Protein AF-A0A1D1VS81-F1 (afdb_monomer)

Radius of gyration: 16.22 Å; Cα contacts (8 Å, |Δi|>4): 57; chains: 1; bounding box: 32×21×50 Å

pLDDT: mean 75.63, std 8.72, range [52.41, 85.75]

Sequence (65 aa):
MEDRCILLADSWKTFADQDAVIELKPEELQYEMITISPKVTGSIQPLDVLCFRMYKGCFNTTKPA

Secondary structure (DSSP, 8-state):
---EEEEEE-S-GGGS-HHHHHHT--TTSEEEEEEPPTTTHHHH-HIIIIIIHHHHHHHTT----

Mean predicted aligned error: 9.38 Å

Nearest PDB structures (foldseek):
  5yer-assembly1_A  TM=5.890E-01  e=3.280E-01  Salmonella enterica subsp. enterica serovar Typhimurium
  5ydo-assembly1_A  TM=5.939E-01  e=4.311E-01  Salmonella enterica
  6uoa-assembly1_B  TM=4.906E-01  e=4.399E+00  Homo sapiens
  8stc-assembly3_F  TM=4.066E-01  e=6.191E+00  Lactiplantibacillus plantarum WCFS1

Organism: Ramazzottius varieornatus (NCBI:txid947166)

Solvent-accessible surface area (backbone atoms only — not comparable to full-atom values): 4139 Å² total; per-residue (Å²): 130,87,63,70,45,77,44,80,39,60,60,47,76,84,60,66,49,55,65,70,57,56,71,73,52,65,88,91,51,49,75,46,80,45,72,39,58,75,92,46,33,71,76,66,38,62,57,48,55,48,54,50,46,52,51,52,56,68,59,67,72,68,66,86,129

Structure (mmCIF, N/CA/C/O backbone):
data_AF-A0A1D1VS81-F1
#
_entry.id   AF-A0A1D1VS81-F1
#
loop_
_atom_site.group_PDB
_atom_site.id
_atom_site.type_symbol
_atom_site.label_atom_id
_atom_site.label_alt_id
_atom_site.label_comp_id
_atom_site.label_asym_id
_atom_site.label_entity_id
_atom_site.label_seq_id
_atom_site.pdbx_PDB_ins_code
_atom_site.Cartn_x
_atom_site.Cartn_y
_atom_site.Cartn_z
_atom_site.occupancy
_atom_site.B_iso_or_equiv
_atom_site.auth_seq_id
_atom_site.auth_comp_id
_atom_site.auth_asym_id
_atom_site.auth_atom_id
_atom_site.pdbx_PDB_model_num
ATOM 1 N N . MET A 1 1 ? -22.135 -10.582 10.834 1.00 58.97 1 MET A N 1
ATOM 2 C CA . MET A 1 1 ? -20.764 -10.859 10.367 1.00 58.97 1 MET A CA 1
ATOM 3 C C . MET A 1 1 ? -19.978 -9.598 10.651 1.00 58.97 1 MET A C 1
ATOM 5 O O . MET A 1 1 ? -20.534 -8.533 10.439 1.00 58.97 1 MET A O 1
ATOM 9 N N . GLU A 1 2 ? -18.792 -9.693 11.242 1.00 67.06 2 GLU A N 1
ATOM 10 C CA . GLU A 1 2 ? -17.952 -8.505 11.431 1.00 67.06 2 GLU A CA 1
ATOM 11 C C . GLU A 1 2 ? -17.349 -8.147 10.077 1.00 67.06 2 GLU A C 1
ATOM 13 O O . GLU A 1 2 ? -16.584 -8.940 9.524 1.00 67.06 2 GLU A O 1
ATOM 18 N N . ASP A 1 3 ? -17.719 -6.987 9.537 1.00 74.81 3 ASP A N 1
ATOM 19 C CA . ASP A 1 3 ? -17.112 -6.483 8.314 1.00 74.81 3 ASP A CA 1
ATOM 20 C C . ASP A 1 3 ? -15.678 -6.051 8.640 1.00 74.81 3 ASP A C 1
ATOM 22 O O . ASP A 1 3 ? -15.419 -5.070 9.346 1.00 74.81 3 ASP A O 1
ATOM 26 N N . ARG A 1 4 ? -14.733 -6.874 8.179 1.00 79.38 4 ARG A N 1
ATOM 27 C CA . ARG A 1 4 ? -13.295 -6.656 8.317 1.00 79.38 4 ARG A CA 1
ATOM 28 C C . ARG A 1 4 ? -12.732 -6.258 6.964 1.00 79.38 4 ARG A C 1
ATOM 30 O O . ARG A 1 4 ? -12.932 -6.952 5.970 1.00 79.38 4 ARG A O 1
ATOM 37 N N . CYS A 1 5 ? -12.015 -5.148 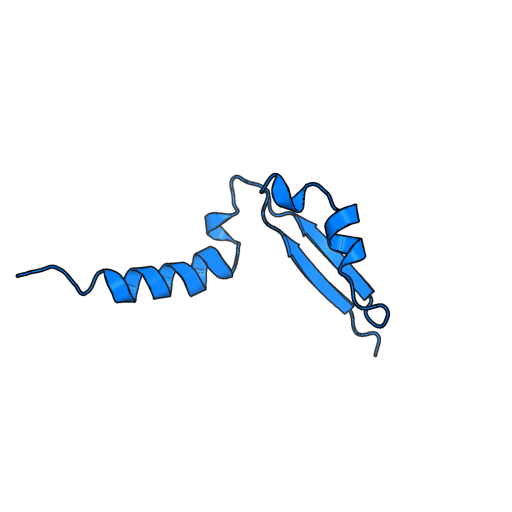6.941 1.00 83.00 5 CYS A N 1
ATOM 38 C CA . CYS A 1 5 ? -11.388 -4.593 5.756 1.00 83.00 5 CYS A CA 1
ATOM 39 C C . CYS A 1 5 ? -9.863 -4.665 5.893 1.00 83.00 5 CYS A C 1
ATOM 41 O O . CYS A 1 5 ? -9.310 -4.402 6.958 1.00 83.00 5 CYS A O 1
ATOM 43 N N . ILE A 1 6 ? -9.172 -5.023 4.813 1.00 85.38 6 ILE A N 1
ATOM 44 C CA . ILE A 1 6 ? -7.709 -5.023 4.773 1.00 85.38 6 ILE A CA 1
ATOM 45 C C . ILE A 1 6 ? -7.263 -3.899 3.846 1.00 85.38 6 ILE A C 1
ATOM 47 O O . ILE A 1 6 ? -7.597 -3.889 2.661 1.00 85.38 6 ILE A O 1
ATOM 51 N N . LEU A 1 7 ? -6.484 -2.968 4.386 1.00 83.56 7 LEU A N 1
ATOM 52 C CA . LEU A 1 7 ? -5.858 -1.888 3.637 1.00 83.56 7 LEU A CA 1
ATOM 53 C C . LEU A 1 7 ? -4.447 -2.317 3.234 1.00 83.56 7 LEU A C 1
ATOM 55 O O . LEU A 1 7 ? -3.540 -2.383 4.058 1.00 83.56 7 LEU A O 1
ATOM 59 N N . LEU A 1 8 ? -4.260 -2.614 1.950 1.00 83.62 8 LEU A N 1
ATOM 60 C CA . LEU A 1 8 ? -2.949 -2.906 1.369 1.00 83.62 8 LEU A CA 1
ATOM 61 C C . LEU A 1 8 ? -2.271 -1.603 0.942 1.00 83.62 8 LEU A C 1
ATOM 63 O O . LEU A 1 8 ? -2.524 -1.087 -0.146 1.00 83.62 8 LEU A O 1
ATOM 67 N N . ALA A 1 9 ? -1.404 -1.081 1.802 1.00 82.75 9 ALA A N 1
ATOM 68 C CA . ALA A 1 9 ? -0.650 0.137 1.542 1.00 82.75 9 ALA A CA 1
ATOM 69 C C . ALA A 1 9 ? 0.677 -0.173 0.838 1.00 82.75 9 ALA A C 1
ATOM 71 O O . ALA A 1 9 ? 1.338 -1.179 1.117 1.00 82.75 9 ALA A O 1
ATOM 72 N N . ASP A 1 10 ? 1.093 0.711 -0.063 1.00 82.19 10 ASP A N 1
ATOM 73 C CA . ASP A 1 10 ? 2.458 0.690 -0.576 1.00 82.19 10 ASP A CA 1
ATOM 74 C C . ASP A 1 10 ? 3.440 1.192 0.500 1.00 82.19 10 ASP A C 1
ATOM 76 O O . ASP A 1 10 ? 3.102 1.973 1.384 1.00 82.19 10 ASP A O 1
ATOM 80 N N . SER A 1 11 ? 4.693 0.788 0.374 1.00 79.44 11 SER A N 1
ATOM 81 C CA . SER A 1 11 ? 5.886 1.268 1.074 1.00 79.44 11 SER A CA 1
ATOM 82 C C . SER A 1 11 ? 6.224 2.759 0.905 1.00 79.44 11 SER A C 1
ATOM 84 O O . SER A 1 11 ? 7.328 3.188 1.261 1.00 79.44 11 SER A O 1
ATOM 86 N N . TRP A 1 12 ? 5.336 3.568 0.323 1.00 78.44 12 TRP A N 1
ATOM 87 C CA . TRP A 1 12 ? 5.603 4.991 0.135 1.00 78.44 12 TRP A CA 1
ATOM 88 C C . TRP A 1 12 ? 5.657 5.701 1.483 1.00 78.44 12 TRP A C 1
ATOM 90 O O . TRP A 1 12 ? 4.866 5.430 2.383 1.00 78.44 12 TRP A O 1
ATOM 100 N N . LYS A 1 13 ? 6.556 6.685 1.596 1.00 74.19 13 LYS A N 1
ATOM 101 C CA . LYS A 1 13 ? 6.722 7.481 2.823 1.00 74.19 13 LYS A CA 1
ATOM 102 C C . LYS A 1 13 ? 5.429 8.168 3.271 1.00 74.19 13 LYS A C 1
ATOM 104 O O . LYS A 1 13 ? 5.246 8.374 4.460 1.00 74.19 13 LYS A O 1
ATOM 109 N N . THR A 1 14 ? 4.535 8.481 2.336 1.00 69.88 14 THR A N 1
ATOM 110 C CA . THR A 1 14 ? 3.228 9.092 2.611 1.00 69.88 14 THR A CA 1
ATOM 111 C C . THR A 1 14 ? 2.282 8.166 3.382 1.00 69.88 14 THR A C 1
ATOM 113 O O . THR A 1 14 ? 1.440 8.660 4.115 1.00 69.88 14 THR A O 1
ATOM 116 N N . PHE A 1 15 ? 2.438 6.843 3.259 1.00 69.62 15 PHE A N 1
ATOM 117 C CA . PHE A 1 15 ? 1.662 5.842 4.008 1.00 69.62 15 PHE A CA 1
ATOM 118 C C . PHE A 1 15 ? 2.435 5.262 5.203 1.00 69.62 15 PHE A C 1
ATOM 120 O O . PHE A 1 15 ? 1.971 4.321 5.843 1.00 69.62 15 PHE A O 1
ATOM 127 N N . ALA A 1 16 ? 3.625 5.797 5.499 1.00 69.31 16 ALA A N 1
ATOM 128 C CA . ALA A 1 16 ? 4.394 5.402 6.677 1.00 69.31 16 ALA A CA 1
ATOM 129 C C . ALA A 1 16 ? 3.774 5.942 7.975 1.00 69.31 16 ALA A C 1
ATOM 131 O O . ALA A 1 16 ? 3.983 5.360 9.037 1.00 69.31 16 ALA A O 1
ATOM 132 N N . ASP A 1 17 ? 3.016 7.036 7.878 1.00 76.44 17 ASP A N 1
ATOM 133 C CA . ASP A 1 17 ? 2.228 7.576 8.978 1.00 76.44 17 ASP A CA 1
ATOM 134 C C . ASP A 1 17 ? 0.904 6.811 9.077 1.00 76.44 17 ASP A C 1
ATOM 136 O O . ASP A 1 17 ? -0.083 7.127 8.408 1.00 76.44 17 ASP A O 1
ATOM 140 N N . GLN A 1 18 ? 0.924 5.733 9.861 1.00 73.19 18 GLN A N 1
ATOM 141 C CA . GLN A 1 18 ? -0.250 4.888 10.047 1.00 73.19 18 GLN A CA 1
ATOM 142 C C . GLN A 1 18 ? -1.373 5.633 10.772 1.00 73.19 18 GLN A C 1
ATOM 144 O O . GLN A 1 18 ? -2.539 5.381 10.480 1.00 73.19 18 GLN A O 1
ATOM 149 N N . ASP A 1 19 ? -1.034 6.572 11.654 1.00 74.56 19 ASP A N 1
ATOM 150 C CA . ASP A 1 19 ? -2.004 7.312 12.458 1.00 74.56 19 ASP A CA 1
ATOM 151 C C . ASP A 1 19 ? -2.832 8.252 11.574 1.00 74.56 19 ASP A C 1
ATOM 153 O O . ASP A 1 19 ? -4.060 8.244 11.650 1.00 74.56 19 ASP A O 1
ATOM 157 N N . ALA A 1 20 ? -2.195 8.947 10.626 1.00 77.12 20 ALA A N 1
ATOM 158 C CA . ALA A 1 20 ? -2.901 9.774 9.642 1.00 77.12 20 ALA A CA 1
ATOM 159 C C . ALA A 1 20 ? -3.847 8.964 8.731 1.00 77.12 20 ALA A C 1
ATOM 161 O O . ALA A 1 20 ? -4.893 9.457 8.305 1.00 77.12 20 ALA A O 1
ATOM 162 N N . VAL A 1 21 ? -3.505 7.708 8.422 1.00 73.38 21 VAL A N 1
ATOM 163 C CA . VAL A 1 21 ? 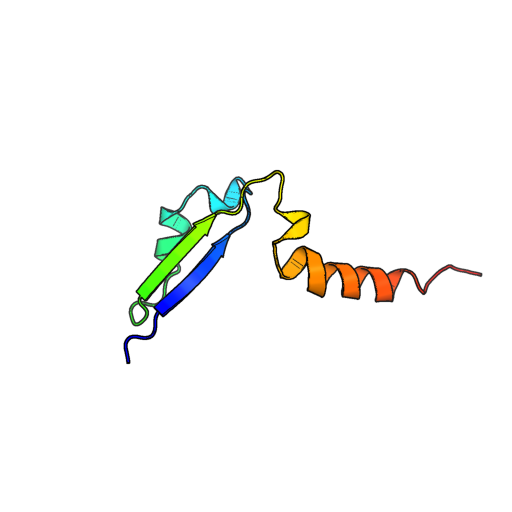-4.375 6.810 7.641 1.00 73.38 21 VAL A CA 1
ATOM 164 C C . VAL A 1 21 ? -5.535 6.289 8.495 1.00 73.38 21 VAL A C 1
ATOM 166 O O . VAL A 1 21 ? -6.649 6.132 7.993 1.00 73.38 21 VAL A O 1
ATOM 169 N N . ILE A 1 22 ? -5.296 6.052 9.787 1.00 73.00 22 ILE A N 1
ATOM 170 C CA . ILE A 1 22 ? -6.308 5.610 10.752 1.00 73.00 22 ILE A CA 1
ATOM 171 C C . ILE A 1 22 ? -7.309 6.732 11.068 1.00 73.00 22 ILE A C 1
ATOM 173 O O . ILE A 1 22 ? -8.483 6.438 11.270 1.00 73.00 22 ILE A O 1
ATOM 177 N N . GLU A 1 23 ? -6.910 8.005 11.055 1.00 74.62 23 GLU A N 1
ATOM 178 C CA . GLU A 1 23 ? -7.840 9.133 11.245 1.00 74.62 23 GLU A CA 1
ATOM 179 C C . GLU A 1 23 ? -8.880 9.262 10.120 1.00 74.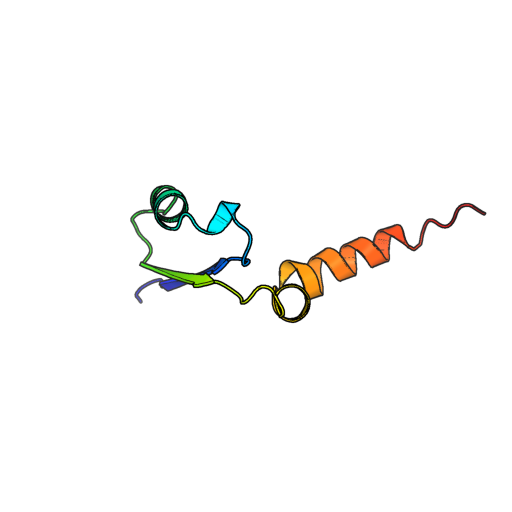62 23 GLU A C 1
ATOM 181 O O . GLU A 1 23 ? -9.985 9.752 10.341 1.00 74.62 23 GLU A O 1
ATOM 186 N N . LEU A 1 24 ? -8.570 8.775 8.916 1.00 74.94 24 LEU A N 1
ATOM 187 C CA . LEU A 1 24 ? -9.489 8.771 7.770 1.00 74.94 24 LEU A CA 1
ATOM 188 C C . LEU A 1 24 ? -10.458 7.574 7.782 1.00 74.94 24 LEU A C 1
ATOM 190 O O . LEU A 1 24 ? -11.213 7.365 6.827 1.00 74.94 24 LEU A O 1
ATOM 194 N N . LYS A 1 25 ? -10.425 6.764 8.842 1.00 70.25 25 LYS A N 1
ATOM 195 C CA . LYS A 1 25 ? -11.164 5.511 8.955 1.00 70.25 25 LYS A CA 1
ATOM 196 C C . LYS A 1 25 ? -12.651 5.743 9.289 1.00 70.25 25 LYS A C 1
ATOM 198 O O . LYS A 1 25 ? -12.964 6.422 10.261 1.00 70.25 25 LYS A O 1
ATOM 203 N N . PRO A 1 26 ? -13.582 5.079 8.584 1.00 71.88 26 PRO A N 1
ATOM 204 C CA . PRO A 1 26 ? -14.973 4.945 9.023 1.00 71.88 26 PRO A CA 1
ATOM 205 C C . PRO A 1 26 ? -15.090 4.160 10.343 1.00 71.88 26 PRO A C 1
ATOM 207 O O . PRO A 1 26 ? -14.552 3.056 10.457 1.00 71.88 26 PRO A O 1
ATOM 210 N N . GLU A 1 27 ? -15.824 4.690 11.323 1.00 72.38 27 GLU A N 1
ATOM 211 C CA . GLU A 1 27 ? -15.935 4.126 12.685 1.00 72.38 27 GLU A CA 1
ATOM 212 C C . GLU A 1 27 ? -16.527 2.703 12.731 1.00 72.38 27 GLU A C 1
ATOM 214 O O . GLU A 1 27 ? -16.192 1.915 13.614 1.00 72.38 27 GLU A O 1
ATOM 219 N N . GLU A 1 28 ? -17.363 2.345 11.756 1.00 74.44 28 GLU A N 1
ATOM 220 C CA . GLU A 1 28 ? -18.191 1.128 11.761 1.00 74.44 28 GLU A CA 1
ATOM 221 C C . GLU A 1 28 ? -17.451 -0.151 11.333 1.00 74.44 28 GLU A C 1
ATOM 223 O O . GLU A 1 28 ? -17.949 -1.259 11.532 1.00 74.44 28 GLU A O 1
ATOM 228 N N . LEU A 1 29 ? -16.258 -0.024 10.753 1.00 75.62 29 LEU A N 1
ATOM 229 C CA . LEU A 1 29 ? -15.523 -1.137 10.148 1.00 75.62 29 LEU A CA 1
ATOM 230 C C . LEU A 1 29 ? -14.246 -1.444 10.942 1.00 75.62 29 LEU A C 1
ATOM 232 O O . LEU A 1 29 ? -13.537 -0.555 11.428 1.00 75.62 29 LEU A O 1
ATOM 236 N N . GLN A 1 30 ? -13.917 -2.727 11.075 1.00 79.06 30 GLN A N 1
ATOM 237 C CA . GLN A 1 30 ? -12.605 -3.136 11.575 1.00 79.06 30 GLN A CA 1
ATOM 238 C C . GLN A 1 30 ? -11.622 -3.154 10.409 1.00 79.06 30 GLN A C 1
ATOM 240 O O . GLN A 1 30 ? -11.935 -3.697 9.353 1.00 79.06 30 GLN A O 1
ATOM 245 N N . TYR A 1 31 ? -10.441 -2.565 10.596 1.00 79.88 31 TYR A N 1
ATOM 246 C CA . TYR A 1 31 ? -9.432 -2.483 9.544 1.00 79.88 31 TYR A CA 1
ATOM 247 C C . TYR A 1 31 ? -8.105 -3.026 10.036 1.00 79.88 31 TYR A C 1
ATOM 249 O O . TYR A 1 31 ? -7.703 -2.759 11.167 1.00 79.88 31 TYR A O 1
ATOM 257 N N . GLU A 1 32 ? -7.417 -3.729 9.149 1.00 83.44 32 GLU A N 1
ATOM 258 C CA . GLU A 1 32 ? -6.022 -4.112 9.302 1.00 83.44 32 GLU A CA 1
ATOM 259 C C . GLU A 1 32 ? -5.231 -3.499 8.148 1.00 83.44 32 GLU A C 1
ATOM 261 O O . GLU A 1 32 ? -5.609 -3.654 6.985 1.00 83.44 32 GLU A O 1
ATOM 266 N N . MET A 1 33 ? -4.150 -2.780 8.451 1.00 83.19 33 MET A N 1
ATOM 267 C CA . MET A 1 33 ? -3.288 -2.214 7.417 1.00 83.19 33 MET A CA 1
ATOM 268 C C . MET A 1 33 ? -2.046 -3.079 7.228 1.00 83.19 33 MET A C 1
ATOM 270 O O . MET A 1 33 ? -1.275 -3.295 8.161 1.00 83.19 33 MET A O 1
ATOM 274 N N . ILE A 1 34 ? -1.835 -3.536 5.997 1.00 85.75 34 ILE A N 1
ATOM 275 C CA . ILE A 1 34 ? -0.679 -4.331 5.594 1.00 85.75 34 ILE A CA 1
ATOM 276 C C . ILE A 1 34 ? 0.160 -3.495 4.636 1.00 85.75 34 ILE A C 1
ATOM 278 O O . ILE A 1 34 ? -0.264 -3.177 3.525 1.00 85.75 34 ILE A O 1
ATOM 282 N N . THR A 1 35 ? 1.375 -3.161 5.060 1.00 85.75 35 THR A N 1
ATOM 283 C CA . THR A 1 35 ? 2.342 -2.465 4.213 1.00 85.75 35 THR A CA 1
ATOM 284 C C . THR A 1 35 ? 3.110 -3.466 3.360 1.00 85.75 35 THR A C 1
ATOM 286 O O . THR A 1 35 ? 3.735 -4.402 3.863 1.00 85.75 35 THR A O 1
ATOM 289 N N . ILE A 1 36 ? 3.096 -3.253 2.050 1.00 85.56 36 ILE A N 1
ATOM 290 C CA . ILE A 1 36 ? 3.858 -4.057 1.101 1.00 85.56 36 ILE A CA 1
ATOM 291 C C . ILE A 1 36 ? 5.330 -3.651 1.143 1.00 85.56 36 ILE A C 1
ATOM 293 O O . ILE A 1 36 ? 5.663 -2.473 1.203 1.00 85.56 36 ILE A O 1
ATOM 297 N N . SER A 1 37 ? 6.234 -4.631 1.094 1.00 85.31 37 SER A N 1
ATOM 298 C CA . SER A 1 37 ? 7.668 -4.350 1.058 1.00 85.31 37 SER A CA 1
ATOM 299 C C . SER A 1 37 ? 8.067 -3.646 -0.257 1.00 85.31 37 SER A C 1
ATOM 301 O O . SER A 1 37 ? 7.684 -4.110 -1.335 1.00 85.31 37 SER A O 1
ATOM 303 N N . PRO A 1 38 ? 8.908 -2.592 -0.208 1.00 81.31 38 PRO A N 1
ATOM 304 C CA . PRO A 1 38 ? 9.210 -1.728 -1.359 1.00 81.31 38 PRO A CA 1
ATOM 305 C C . PRO A 1 38 ? 9.798 -2.442 -2.573 1.00 81.31 38 PRO A C 1
ATOM 307 O O . PRO A 1 38 ? 9.681 -1.975 -3.702 1.00 81.31 38 PRO A O 1
ATOM 310 N N . LYS A 1 39 ? 10.451 -3.587 -2.367 1.00 85.38 39 LYS A N 1
ATOM 311 C CA . LYS A 1 39 ? 11.066 -4.355 -3.459 1.00 85.38 39 LYS A CA 1
ATOM 312 C C . LYS A 1 39 ? 10.063 -5.185 -4.256 1.00 85.38 39 LYS A C 1
ATOM 314 O O . LYS A 1 39 ? 10.398 -5.634 -5.347 1.00 85.38 39 LYS A O 1
ATOM 319 N N . VAL A 1 40 ? 8.873 -5.422 -3.707 1.00 84.19 40 VAL A N 1
ATOM 320 C CA . VAL A 1 40 ? 7.857 -6.298 -4.309 1.00 84.19 40 VAL A CA 1
ATOM 321 C C . VAL A 1 40 ? 6.578 -5.557 -4.679 1.00 84.19 40 VAL A C 1
ATOM 323 O O . VAL A 1 40 ? 5.764 -6.127 -5.397 1.00 84.19 40 VAL A O 1
ATOM 326 N N . THR A 1 41 ? 6.439 -4.290 -4.275 1.00 82.06 41 THR A N 1
ATOM 327 C CA . THR A 1 41 ? 5.347 -3.369 -4.622 1.00 82.06 41 THR A CA 1
ATOM 328 C C . THR A 1 41 ? 4.834 -3.557 -6.047 1.00 82.06 41 THR A C 1
ATOM 330 O O . THR A 1 41 ? 3.735 -4.071 -6.220 1.00 82.06 41 THR A O 1
ATOM 333 N N . GLY A 1 42 ? 5.650 -3.293 -7.073 1.00 78.94 42 GLY A N 1
ATOM 334 C CA . GLY A 1 42 ? 5.193 -3.360 -8.469 1.00 78.94 42 GLY A CA 1
ATOM 335 C C . GLY A 1 42 ? 4.829 -4.763 -8.977 1.00 78.94 42 GLY A C 1
ATOM 336 O O . GLY A 1 42 ? 4.308 -4.899 -10.080 1.00 78.94 42 GLY A O 1
ATOM 337 N N . SER A 1 43 ? 5.126 -5.811 -8.202 1.00 80.62 43 SER A N 1
ATOM 338 C CA . SER A 1 43 ? 4.785 -7.204 -8.522 1.00 80.62 43 SER A CA 1
ATOM 339 C C . SER A 1 43 ? 3.546 -7.708 -7.788 1.00 80.62 43 SER A C 1
ATOM 341 O O . SER A 1 43 ? 2.966 -8.696 -8.231 1.00 80.62 43 SER A O 1
ATOM 343 N N . ILE A 1 44 ? 3.158 -7.077 -6.673 1.00 83.81 44 ILE A N 1
ATOM 344 C CA . ILE A 1 44 ? 2.065 -7.570 -5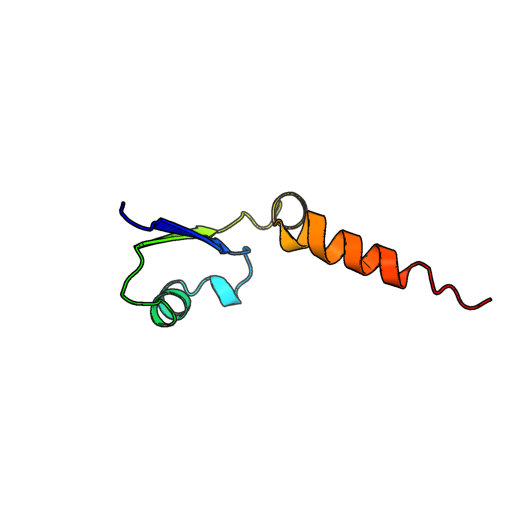.822 1.00 83.81 44 ILE A CA 1
ATOM 345 C C . ILE A 1 44 ? 0.969 -6.538 -5.550 1.00 83.81 44 ILE A C 1
ATOM 347 O O . ILE A 1 44 ? -0.146 -6.941 -5.232 1.00 83.81 44 ILE A O 1
ATOM 351 N N . GLN A 1 45 ? 1.243 -5.235 -5.680 1.00 84.06 45 GLN A N 1
ATOM 352 C CA . GLN A 1 45 ? 0.221 -4.192 -5.596 1.00 84.06 45 GLN A CA 1
ATOM 353 C C . GLN A 1 45 ? -0.774 -4.400 -6.746 1.00 84.06 45 GLN A C 1
ATOM 355 O O . GLN A 1 45 ? -0.394 -4.270 -7.915 1.00 84.06 45 GLN A O 1
ATOM 360 N N . PRO A 1 46 ? -2.055 -4.688 -6.456 1.00 81.44 46 PRO A N 1
ATOM 361 C CA . PRO A 1 46 ? -3.039 -4.957 -7.502 1.00 81.44 46 PRO A CA 1
ATOM 362 C C . PRO A 1 46 ? -3.201 -3.785 -8.479 1.00 81.44 46 PRO A C 1
ATOM 364 O O . PRO A 1 46 ? -3.380 -3.999 -9.678 1.00 81.44 46 PRO A O 1
ATOM 367 N N . LEU A 1 47 ? -3.070 -2.547 -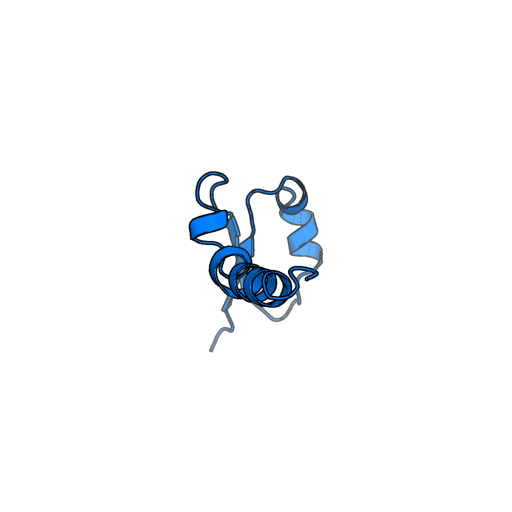7.986 1.00 81.75 47 LEU A N 1
ATOM 368 C CA . LEU A 1 47 ? -3.085 -1.342 -8.816 1.00 81.75 47 LEU A CA 1
ATOM 369 C C . LEU A 1 47 ? -1.929 -1.308 -9.826 1.00 81.75 47 LEU A C 1
ATOM 371 O O . LEU A 1 47 ? -2.169 -1.005 -10.993 1.00 81.75 47 LEU A O 1
ATOM 375 N N . ASP A 1 48 ? -0.711 -1.670 -9.424 1.00 79.75 48 ASP A N 1
ATOM 376 C CA . ASP A 1 48 ? 0.456 -1.718 -10.317 1.00 79.75 48 ASP A CA 1
ATOM 377 C C . ASP A 1 48 ? 0.360 -2.839 -11.345 1.00 79.75 48 ASP A C 1
ATOM 379 O O . ASP A 1 48 ? 0.586 -2.625 -12.542 1.00 79.75 48 ASP A O 1
ATOM 383 N N . VAL A 1 49 ? -0.012 -4.033 -10.889 1.00 79.44 49 VAL A N 1
ATOM 384 C CA . VAL A 1 49 ? -0.006 -5.241 -11.720 1.00 79.44 49 VAL A CA 1
ATOM 385 C C . VAL A 1 49 ? -1.146 -5.238 -12.732 1.00 79.44 49 VAL A C 1
ATOM 387 O O . VAL A 1 49 ? -0.944 -5.645 -13.881 1.00 79.44 49 VAL A O 1
ATOM 390 N N . LEU A 1 50 ? -2.337 -4.802 -12.319 1.00 78.50 50 LEU A N 1
ATOM 391 C CA . LEU A 1 50 ? -3.543 -4.869 -13.136 1.00 78.50 50 LEU A CA 1
ATOM 392 C C . LEU A 1 50 ? -3.877 -3.503 -13.737 1.00 78.50 50 LEU A C 1
ATOM 394 O O . LEU A 1 50 ? -3.811 -3.334 -14.955 1.00 78.50 50 LEU A O 1
ATOM 398 N N . CYS A 1 51 ? -4.188 -2.515 -12.898 1.00 75.56 51 CYS A N 1
ATOM 399 C CA . CYS A 1 51 ? -4.754 -1.243 -13.349 1.00 75.56 51 CYS A CA 1
ATOM 400 C C . CYS A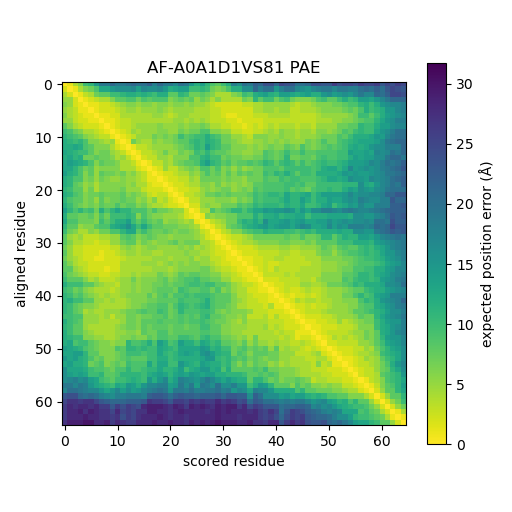 1 51 ? -3.757 -0.414 -14.169 1.00 75.56 51 CYS A C 1
ATOM 402 O O . CYS A 1 51 ? -4.066 -0.014 -15.292 1.00 75.56 51 CYS A O 1
ATOM 404 N N . PHE A 1 52 ? -2.540 -0.195 -13.668 1.00 77.44 52 PHE A N 1
ATOM 405 C CA . PHE A 1 52 ? -1.530 0.591 -14.379 1.00 77.44 52 PHE A CA 1
ATOM 406 C C . PHE A 1 52 ? -0.963 -0.143 -15.593 1.00 77.44 52 PHE A C 1
ATOM 408 O O . PHE A 1 52 ? -0.646 0.495 -16.600 1.00 77.44 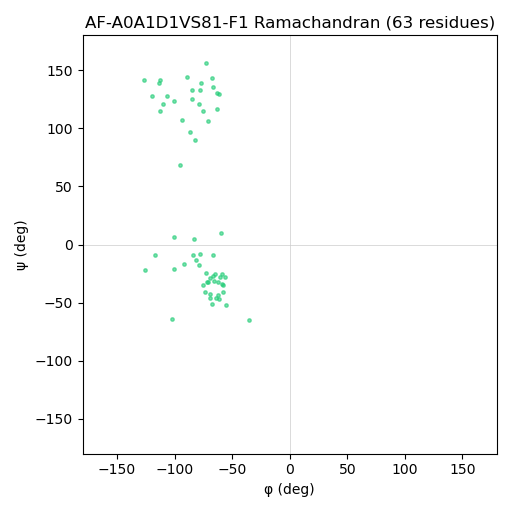52 PHE A O 1
ATOM 415 N N . ARG A 1 53 ? -0.872 -1.477 -15.548 1.00 77.81 53 ARG A N 1
ATOM 416 C CA . ARG A 1 53 ? -0.475 -2.278 -16.713 1.00 77.81 53 ARG A CA 1
ATOM 417 C C . ARG A 1 53 ? -1.492 -2.162 -17.846 1.00 77.81 53 ARG A C 1
ATOM 419 O O . ARG A 1 53 ? -1.092 -1.936 -18.988 1.00 77.81 53 ARG A O 1
ATOM 426 N N . MET A 1 54 ? -2.783 -2.275 -17.532 1.00 78.50 54 MET A N 1
ATOM 427 C CA . MET A 1 54 ? -3.859 -2.052 -18.501 1.00 78.50 54 MET A CA 1
ATOM 428 C C . MET A 1 54 ? -3.831 -0.619 -19.030 1.00 78.50 54 MET A C 1
ATOM 430 O O . MET A 1 54 ? -3.838 -0.422 -20.242 1.00 78.50 54 MET A O 1
ATOM 434 N N . TYR A 1 55 ? -3.702 0.367 -18.138 1.00 79.25 55 TYR A N 1
ATOM 435 C CA . TYR A 1 55 ? -3.617 1.777 -18.504 1.00 79.25 55 TYR A CA 1
ATOM 436 C C . TYR A 1 55 ? -2.475 2.027 -19.497 1.00 79.25 55 TYR A C 1
ATOM 438 O O . TYR A 1 55 ? -2.724 2.525 -20.588 1.00 79.25 55 TYR A O 1
ATOM 446 N N . LYS A 1 56 ? -1.241 1.588 -19.207 1.00 77.19 56 LYS A N 1
ATOM 447 C CA . LYS A 1 56 ? -0.102 1.708 -20.142 1.00 77.19 56 LYS A CA 1
ATOM 448 C C . LYS A 1 56 ? -0.354 1.020 -21.487 1.00 77.19 56 LYS A C 1
ATOM 450 O O . LYS A 1 56 ? 0.093 1.525 -22.513 1.00 77.19 56 LYS A O 1
ATOM 455 N N . GLY A 1 57 ? -1.077 -0.100 -21.499 1.00 73.94 57 GLY A N 1
ATOM 456 C CA . GLY A 1 57 ? -1.503 -0.767 -22.731 1.00 73.94 57 GLY A CA 1
ATOM 457 C C . GLY A 1 57 ? -2.347 0.136 -23.635 1.00 73.94 57 GLY A C 1
ATOM 458 O O . GLY A 1 57 ? -2.109 0.171 -24.840 1.00 73.94 57 GLY A O 1
ATOM 459 N N . CYS A 1 58 ? -3.251 0.928 -23.053 1.00 72.88 58 CYS A N 1
ATOM 460 C CA . CYS A 1 58 ? -4.113 1.864 -23.782 1.00 72.88 58 CYS A CA 1
ATOM 461 C C . CYS A 1 58 ? -3.362 3.064 -24.387 1.00 72.88 58 CYS A C 1
ATOM 463 O O . CYS A 1 58 ? -3.788 3.593 -25.409 1.00 72.88 58 CYS A O 1
ATOM 465 N N . PHE A 1 59 ? -2.246 3.499 -23.791 1.00 64.75 59 PHE A N 1
ATOM 466 C C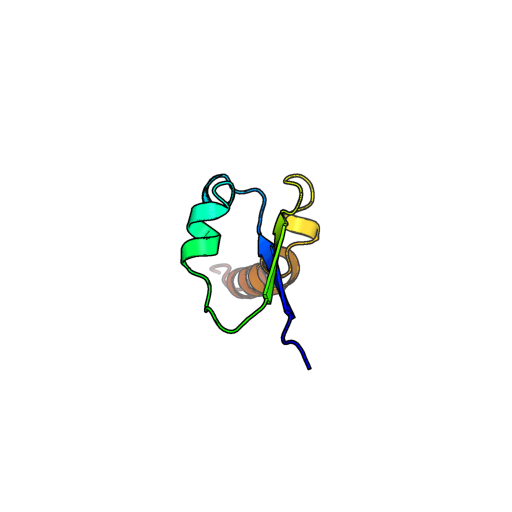A . PHE A 1 59 ? -1.441 4.620 -24.315 1.00 64.75 59 PHE A CA 1
ATOM 467 C C . PHE A 1 59 ? -0.321 4.174 -25.259 1.00 64.75 59 PHE A C 1
ATOM 469 O O . PHE A 1 59 ? 0.191 4.972 -26.039 1.00 64.75 59 PHE A O 1
ATOM 476 N N . ASN A 1 60 ? 0.043 2.892 -25.253 1.00 59.88 60 ASN A N 1
ATOM 477 C CA . ASN A 1 60 ? 1.052 2.365 -26.172 1.00 59.88 60 ASN A CA 1
ATOM 478 C C . ASN A 1 60 ? 0.516 2.127 -27.598 1.00 59.88 60 ASN A C 1
ATOM 480 O O . ASN A 1 60 ? 1.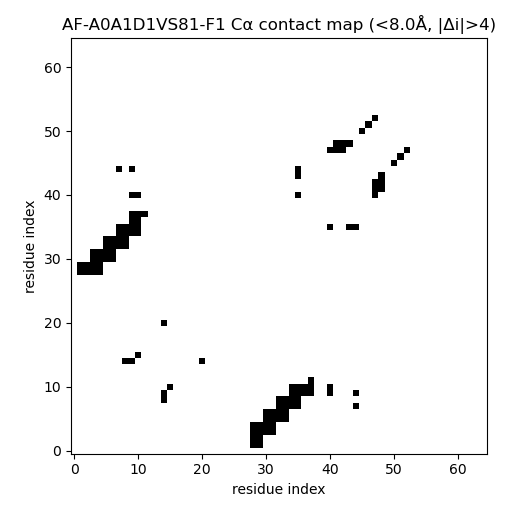310 1.867 -28.502 1.00 59.88 60 ASN A O 1
ATOM 484 N N . THR A 1 61 ? -0.798 2.241 -27.827 1.00 54.00 61 THR A N 1
ATOM 485 C CA . THR A 1 61 ? -1.411 2.201 -29.168 1.00 54.00 61 THR A CA 1
ATOM 486 C C . THR A 1 61 ? -1.404 3.549 -29.892 1.00 54.00 61 THR A C 1
ATOM 488 O O . THR A 1 61 ? -1.672 3.590 -31.088 1.00 54.00 61 THR A O 1
ATOM 491 N N . THR A 1 62 ? -1.033 4.646 -29.228 1.00 52.41 62 THR A N 1
ATOM 492 C CA . THR A 1 62 ? -0.772 5.938 -29.879 1.00 52.41 62 THR A CA 1
ATOM 493 C C . THR A 1 62 ? 0.721 6.093 -30.160 1.00 52.41 62 THR A C 1
ATOM 495 O O . THR A 1 62 ? 1.399 6.913 -29.547 1.00 52.41 62 THR A O 1
ATOM 498 N N . LYS A 1 63 ? 1.268 5.296 -31.084 1.00 52.50 63 LYS A N 1
ATOM 499 C CA . LYS A 1 63 ? 2.474 5.736 -31.799 1.00 52.50 63 LYS A CA 1
ATOM 500 C C . LYS A 1 63 ? 2.015 6.719 -32.881 1.00 52.50 63 LYS A C 1
ATOM 502 O O . LYS A 1 63 ? 1.194 6.312 -33.702 1.00 52.50 63 LYS A O 1
ATOM 507 N N . PRO A 1 64 ? 2.480 7.982 -32.891 1.00 54.12 64 PRO A N 1
ATOM 508 C CA . PRO A 1 64 ? 2.259 8.839 -34.047 1.00 54.12 64 PRO A CA 1
ATOM 509 C C . PRO A 1 64 ? 2.938 8.188 -35.259 1.00 54.12 64 PRO A C 1
ATOM 511 O O . PRO A 1 64 ? 4.080 7.730 -35.152 1.00 54.12 64 PRO A O 1
ATOM 514 N N . ALA A 1 65 ? 2.175 8.069 -36.346 1.00 53.06 65 ALA A N 1
ATOM 515 C CA . ALA A 1 65 ? 2.654 7.633 -37.654 1.00 53.06 65 ALA A CA 1
ATOM 516 C C . ALA A 1 65 ? 3.653 8.638 -38.241 1.00 53.06 65 ALA A C 1
ATOM 518 O O . ALA A 1 65 ? 3.505 9.847 -37.944 1.00 53.06 65 ALA A O 1
#

Foldseek 3Di:
DAAEEEAEAEPDPVCVPVVVVVVVDDPRHHYDYDYDDNVCCCPPVCCNVPVVVVVVVVVVVPDPD